Protein AF-A0A4U9H9I1-F1 (afdb_monomer_lite)

Radius of gyration: 16.95 Å; chains: 1; bounding box: 37×38×47 Å

pLDDT: mean 81.0, std 16.52, range [35.12, 97.56]

Secondary structure (DSSP, 8-state):
-HHHHHHHHHHHHH---EEEEEES-HHHHHHHHHHHH-TTSTT-SS-SS-EETTEEPEEEE-SS--SSPPTTEEEEEEEEHHHHHHHHHS--TT---HHHHHHS-EEEEEESGGGT------SS--TTSHHHHHHHHHHHHHHHHHT-TT-EEEEE-S---TTSTTS-----

InterPro domains:
  IPR006935 Helicase/UvrB, N-terminal [PF04851] (1-160)

Structure (mmCIF, N/CA/C/O backbone):
data_AF-A0A4U9H9I1-F1
#
_entry.id   AF-A0A4U9H9I1-F1
#
loop_
_atom_site.group_PDB
_atom_site.id
_atom_site.type_symbol
_atom_site.label_atom_id
_atom_site.label_alt_id
_atom_site.label_comp_id
_atom_site.label_asym_id
_atom_site.label_entity_id
_atom_site.label_seq_id
_atom_site.pdbx_PDB_ins_code
_atom_site.Cartn_x
_atom_site.Cartn_y
_atom_site.Cartn_z
_atom_site.occupancy
_atom_site.B_iso_or_equiv
_atom_site.auth_seq_id
_atom_site.auth_comp_id
_atom_site.auth_asym_id
_atom_site.auth_atom_id
_atom_site.pdbx_PDB_model_num
ATOM 1 N N . MET A 1 1 ? -14.120 9.232 -0.933 1.00 65.19 1 MET A N 1
ATOM 2 C CA . MET A 1 1 ? -12.899 8.965 -1.728 1.00 65.19 1 MET A CA 1
ATOM 3 C C . MET A 1 1 ? -12.757 7.464 -1.892 1.00 65.19 1 MET A C 1
ATOM 5 O O . MET A 1 1 ? -12.971 6.768 -0.910 1.00 65.19 1 MET A O 1
ATOM 9 N N . VAL A 1 2 ? -12.458 6.967 -3.096 1.00 84.94 2 VAL A N 1
ATOM 10 C CA . VAL A 1 2 ? -12.497 5.519 -3.387 1.00 84.94 2 VAL A CA 1
ATOM 11 C C . VAL A 1 2 ? -11.357 4.777 -2.682 1.00 84.94 2 VAL A C 1
ATOM 13 O O . VAL A 1 2 ? -11.627 3.874 -1.910 1.00 84.94 2 VAL A O 1
ATOM 16 N N . MET A 1 3 ? -10.109 5.232 -2.829 1.00 89.62 3 MET A N 1
ATOM 17 C CA . MET A 1 3 ? -8.919 4.581 -2.255 1.00 89.62 3 MET A CA 1
ATOM 18 C C . MET A 1 3 ? -8.971 4.392 -0.733 1.00 89.62 3 MET A C 1
ATOM 20 O O . MET A 1 3 ? -8.774 3.283 -0.249 1.00 89.62 3 MET A O 1
ATOM 24 N N . ALA A 1 4 ? -9.277 5.452 0.023 1.00 90.75 4 ALA A N 1
ATOM 25 C CA . ALA A 1 4 ? -9.390 5.372 1.481 1.00 90.75 4 ALA A CA 1
ATOM 26 C C . ALA A 1 4 ? -10.478 4.380 1.909 1.00 90.75 4 ALA A C 1
ATOM 28 O O . ALA A 1 4 ? -10.245 3.540 2.771 1.00 90.75 4 ALA A O 1
ATOM 29 N N . GLY A 1 5 ? -11.644 4.434 1.253 1.00 92.88 5 GLY A N 1
ATOM 30 C CA . GLY A 1 5 ? -12.730 3.488 1.493 1.00 92.88 5 GLY A CA 1
ATOM 31 C C . GLY A 1 5 ? -12.320 2.049 1.184 1.00 92.88 5 GLY A C 1
ATOM 32 O O . GLY A 1 5 ? -12.609 1.159 1.974 1.00 92.88 5 GLY A O 1
ATOM 33 N N . THR A 1 6 ? -11.590 1.822 0.090 1.00 94.69 6 THR A N 1
ATOM 34 C CA . THR A 1 6 ? -11.091 0.493 -0.281 1.00 94.69 6 THR A CA 1
ATOM 35 C C . THR A 1 6 ? -10.089 -0.055 0.732 1.00 94.69 6 THR A C 1
ATOM 37 O O . THR A 1 6 ? -10.197 -1.218 1.106 1.00 94.69 6 THR A O 1
ATOM 40 N N . ILE A 1 7 ? -9.149 0.768 1.212 1.00 95.69 7 ILE A N 1
ATOM 41 C CA . ILE A 1 7 ? -8.188 0.368 2.253 1.00 95.69 7 ILE A CA 1
ATOM 42 C C . ILE A 1 7 ? -8.937 -0.061 3.521 1.00 95.69 7 ILE A C 1
ATOM 44 O O . ILE A 1 7 ? -8.696 -1.151 4.034 1.00 95.69 7 ILE A O 1
ATOM 48 N N . LEU A 1 8 ? -9.880 0.761 3.993 1.00 95.69 8 LEU A N 1
ATOM 49 C CA . LEU A 1 8 ? -10.648 0.473 5.209 1.00 95.69 8 LEU A CA 1
ATOM 50 C C . LEU A 1 8 ? -11.541 -0.761 5.051 1.00 95.69 8 LEU A C 1
ATOM 52 O O . LEU A 1 8 ? -11.632 -1.569 5.969 1.00 95.69 8 LEU A O 1
ATOM 56 N N . TYR A 1 9 ? -12.157 -0.934 3.881 1.00 96.06 9 TYR A N 1
ATOM 57 C CA . TYR A 1 9 ? -12.972 -2.102 3.559 1.00 96.06 9 TYR A CA 1
ATOM 58 C C . TYR A 1 9 ? -12.141 -3.391 3.554 1.00 96.06 9 TYR A C 1
ATOM 60 O O . TYR A 1 9 ? -12.524 -4.369 4.187 1.00 96.06 9 TYR A O 1
ATOM 68 N N . LEU A 1 10 ? -10.977 -3.394 2.896 1.00 97.31 10 LEU A N 1
ATOM 69 C CA . LEU A 1 10 ? -10.085 -4.557 2.876 1.00 97.31 10 LEU A CA 1
ATOM 70 C C . LEU A 1 10 ? -9.524 -4.882 4.260 1.00 97.31 10 LEU A C 1
ATOM 72 O O . LEU A 1 10 ? -9.415 -6.055 4.617 1.00 97.31 10 LEU A O 1
ATOM 76 N N . PHE A 1 11 ? -9.210 -3.856 5.046 1.00 97.06 11 PHE A N 1
ATOM 77 C CA . PHE A 1 11 ? -8.800 -4.027 6.432 1.00 97.06 11 PHE A CA 1
ATOM 78 C C . PHE A 1 11 ? -9.910 -4.662 7.274 1.00 97.06 11 PHE A C 1
ATOM 80 O O . PHE A 1 11 ? -9.676 -5.666 7.943 1.00 97.06 11 PHE A O 1
ATOM 87 N N . LYS A 1 12 ? -11.131 -4.125 7.206 1.00 96.00 12 LYS A N 1
ATOM 88 C CA . LYS A 1 12 ? -12.234 -4.562 8.062 1.00 96.00 12 LYS A CA 1
ATOM 89 C C . LYS A 1 12 ? -12.821 -5.914 7.660 1.00 96.00 12 LYS A C 1
ATOM 91 O O . LYS A 1 12 ? -13.013 -6.769 8.518 1.00 96.00 12 LYS A O 1
ATOM 96 N N . GLU A 1 13 ? -13.113 -6.104 6.378 1.00 96.19 13 GLU A N 1
ATOM 97 C CA . GLU A 1 13 ? -13.867 -7.268 5.898 1.00 96.19 13 GLU A CA 1
ATOM 98 C C . GLU A 1 13 ? -12.971 -8.469 5.581 1.00 96.19 13 GLU A C 1
ATOM 100 O O . GLU A 1 13 ? -13.422 -9.610 5.645 1.00 96.19 13 GLU A O 1
ATOM 105 N N . TYR A 1 14 ? -11.700 -8.226 5.248 1.00 95.50 14 TYR A N 1
ATOM 106 C CA . TYR A 1 14 ? -10.767 -9.275 4.819 1.00 95.50 14 TYR A CA 1
ATOM 107 C C . TYR A 1 14 ? -9.501 -9.357 5.680 1.00 95.50 14 TYR A C 1
ATOM 109 O O . TYR A 1 14 ? -8.674 -10.237 5.452 1.00 95.50 14 TYR A O 1
ATOM 117 N N . GLY A 1 15 ? -9.335 -8.474 6.671 1.00 95.44 15 GLY A N 1
ATOM 118 C CA . GLY A 1 15 ? -8.210 -8.519 7.606 1.00 95.44 15 GLY A CA 1
ATOM 119 C C . GLY A 1 15 ? -6.865 -8.087 7.017 1.00 95.44 15 GLY A C 1
ATOM 120 O O . GLY A 1 15 ? -5.828 -8.358 7.622 1.00 95.44 15 GLY A O 1
ATOM 121 N N . TYR A 1 16 ? -6.834 -7.427 5.853 1.00 97.00 16 TYR A N 1
ATOM 122 C CA . TYR A 1 16 ? -5.569 -6.939 5.296 1.00 97.00 16 TYR A CA 1
ATOM 123 C C . TYR A 1 16 ? -5.021 -5.784 6.128 1.00 97.00 16 TYR A C 1
ATOM 125 O O . TYR A 1 16 ? -5.649 -4.736 6.234 1.00 97.00 16 TYR A O 1
ATOM 133 N N . GLN A 1 17 ? -3.807 -5.939 6.650 1.00 97.12 17 GLN A N 1
ATOM 134 C CA . GLN A 1 17 ? -3.112 -4.875 7.381 1.00 97.12 17 GLN A CA 1
ATOM 135 C C . GLN A 1 17 ? -1.961 -4.254 6.585 1.00 97.12 17 GLN A C 1
ATOM 137 O O . GLN A 1 17 ? -1.509 -3.173 6.939 1.00 97.12 17 GLN A O 1
ATOM 142 N N . ASN A 1 18 ? -1.489 -4.901 5.516 1.00 96.75 18 ASN A N 1
ATOM 143 C CA . ASN A 1 18 ? -0.239 -4.545 4.845 1.00 96.75 18 ASN A CA 1
ATOM 144 C C . ASN A 1 18 ? -0.507 -4.058 3.423 1.00 96.75 18 ASN A C 1
ATOM 146 O O . ASN A 1 18 ? -0.885 -4.833 2.542 1.00 96.75 18 ASN A O 1
ATOM 150 N N . PHE A 1 19 ? -0.295 -2.765 3.201 1.00 96.62 19 PHE A N 1
ATOM 151 C CA . PHE A 1 19 ? -0.542 -2.122 1.920 1.00 96.62 19 PHE A CA 1
ATOM 152 C C . PHE A 1 19 ? 0.747 -1.500 1.394 1.00 96.62 19 PHE A C 1
ATOM 154 O O . PHE A 1 19 ? 1.436 -0.756 2.098 1.00 96.62 19 PHE A O 1
ATOM 161 N N . ILE A 1 20 ? 1.063 -1.785 0.135 1.00 94.50 20 ILE A N 1
ATOM 162 C CA . ILE A 1 20 ? 2.164 -1.146 -0.581 1.00 94.50 20 ILE A CA 1
ATOM 163 C C . ILE A 1 20 ? 1.554 -0.181 -1.580 1.00 94.50 20 ILE A C 1
ATOM 165 O O . ILE A 1 20 ? 0.916 -0.589 -2.546 1.00 94.50 20 ILE A O 1
ATOM 169 N N . PHE A 1 21 ? 1.771 1.103 -1.350 1.00 93.06 21 PHE A N 1
ATOM 170 C CA . PHE A 1 21 ? 1.442 2.146 -2.296 1.00 93.06 21 PHE A CA 1
ATOM 171 C C . PHE A 1 21 ? 2.618 2.376 -3.234 1.00 93.06 21 PHE A C 1
ATOM 173 O O . PHE A 1 21 ? 3.711 2.731 -2.775 1.00 93.06 21 PHE A O 1
ATOM 180 N N . PHE A 1 22 ? 2.395 2.209 -4.535 1.00 90.69 22 PHE A N 1
ATOM 181 C CA . PHE A 1 22 ? 3.431 2.428 -5.532 1.00 90.69 22 PHE A CA 1
ATOM 182 C C . PHE A 1 22 ? 3.012 3.420 -6.612 1.00 90.69 22 PHE A C 1
ATOM 184 O O . PHE A 1 22 ? 1.859 3.475 -7.037 1.00 90.69 22 PHE A O 1
ATOM 191 N N . VAL A 1 23 ? 3.982 4.230 -7.039 1.00 87.62 23 VAL A N 1
ATOM 192 C CA . VAL A 1 23 ? 3.823 5.269 -8.069 1.00 87.62 23 VAL A CA 1
ATOM 193 C C . VAL A 1 23 ? 5.084 5.366 -8.923 1.00 87.62 23 VAL A C 1
ATOM 195 O O . VAL A 1 23 ? 6.131 4.822 -8.573 1.00 87.62 23 VAL A O 1
ATOM 198 N N . HIS A 1 24 ? 5.033 6.116 -10.020 1.00 82.56 24 HIS A N 1
ATOM 199 C CA . HIS A 1 24 ? 6.189 6.243 -10.912 1.00 82.56 24 HIS A CA 1
ATOM 200 C C . HIS A 1 24 ? 7.245 7.264 -10.462 1.00 82.56 24 HIS A C 1
ATOM 202 O O . HIS A 1 24 ? 8.416 7.093 -10.792 1.00 82.56 24 HIS A O 1
ATOM 208 N N . THR A 1 25 ? 6.872 8.316 -9.722 1.00 83.31 25 THR A N 1
ATOM 209 C CA . THR A 1 25 ? 7.789 9.430 -9.403 1.00 83.31 25 THR A CA 1
ATOM 210 C C . THR A 1 25 ? 7.788 9.815 -7.924 1.00 83.31 25 THR A C 1
ATOM 212 O O . THR A 1 25 ? 6.755 9.773 -7.255 1.00 83.31 25 THR A O 1
ATOM 215 N N . ASP A 1 26 ? 8.935 10.281 -7.425 1.00 85.12 26 ASP A N 1
ATOM 216 C CA . ASP A 1 26 ? 9.086 10.735 -6.034 1.00 85.12 26 ASP A CA 1
ATOM 217 C C . ASP A 1 26 ? 8.189 11.936 -5.695 1.00 85.12 26 ASP A C 1
ATOM 219 O O . ASP A 1 26 ? 7.696 12.068 -4.574 1.00 85.12 26 ASP A O 1
ATOM 223 N N . ALA A 1 27 ? 7.917 12.803 -6.676 1.00 84.62 27 ALA A N 1
ATOM 224 C CA . ALA A 1 27 ? 7.003 13.929 -6.499 1.00 84.62 27 ALA A CA 1
ATOM 225 C C . ALA A 1 27 ? 5.579 13.456 -6.157 1.00 84.62 27 ALA A C 1
ATOM 227 O O . ALA A 1 27 ? 4.912 14.052 -5.306 1.00 84.62 27 ALA A O 1
ATOM 228 N N . ILE A 1 28 ? 5.124 12.366 -6.789 1.00 83.44 28 ILE A N 1
ATOM 229 C CA . ILE A 1 28 ? 3.834 11.753 -6.466 1.00 83.44 28 ILE A CA 1
ATOM 230 C C . ILE A 1 28 ? 3.916 11.082 -5.093 1.00 83.44 28 ILE A C 1
ATOM 232 O O . ILE A 1 28 ? 3.009 11.296 -4.297 1.00 83.44 28 ILE A O 1
ATOM 236 N N . ILE A 1 29 ? 5.014 10.389 -4.753 1.00 87.94 29 ILE A N 1
ATOM 237 C CA . ILE A 1 29 ? 5.200 9.808 -3.408 1.00 87.94 29 ILE A CA 1
ATOM 238 C C . ILE A 1 29 ? 4.995 10.851 -2.318 1.00 87.94 29 ILE A C 1
ATOM 240 O O . ILE A 1 29 ? 4.226 10.612 -1.389 1.00 87.94 29 ILE A O 1
ATOM 244 N N . GLN A 1 30 ? 5.636 12.015 -2.430 1.00 87.12 30 GLN A N 1
ATOM 245 C CA . GLN A 1 30 ? 5.535 13.040 -1.395 1.00 87.12 30 GLN A CA 1
ATOM 246 C C . GLN A 1 30 ? 4.103 13.572 -1.257 1.00 87.12 30 GLN A C 1
ATOM 248 O O . GLN A 1 30 ? 3.612 13.766 -0.144 1.00 87.12 30 GLN A O 1
ATOM 253 N N . LYS A 1 31 ? 3.405 13.762 -2.381 1.00 86.75 31 LYS A N 1
ATOM 254 C CA . LYS A 1 31 ? 2.000 14.185 -2.395 1.00 86.75 31 LYS A CA 1
ATOM 255 C C . LYS A 1 31 ? 1.077 13.116 -1.803 1.00 86.75 31 LYS A C 1
ATOM 257 O O . LYS A 1 31 ? 0.170 13.444 -1.045 1.00 86.75 31 LYS A O 1
ATOM 262 N N . THR A 1 32 ? 1.295 11.849 -2.135 1.00 85.88 32 THR A N 1
ATOM 263 C CA . THR A 1 32 ? 0.509 10.738 -1.598 1.00 85.88 32 THR A CA 1
ATOM 264 C C . THR A 1 32 ? 0.762 10.573 -0.105 1.00 85.88 32 THR A C 1
ATOM 266 O O . THR A 1 32 ? -0.192 10.422 0.652 1.00 85.88 32 THR A O 1
ATOM 269 N N . ARG A 1 33 ? 2.019 10.684 0.341 1.00 89.31 33 ARG A N 1
ATOM 270 C CA . ARG A 1 33 ? 2.387 10.676 1.761 1.00 89.31 33 ARG A CA 1
ATOM 271 C C . ARG A 1 33 ? 1.617 11.751 2.521 1.00 89.31 33 ARG A C 1
ATOM 273 O O . ARG A 1 33 ? 1.004 11.452 3.538 1.00 89.31 33 ARG A O 1
ATOM 280 N N . GLU A 1 34 ? 1.583 12.967 1.984 1.00 90.50 34 GLU A N 1
ATOM 281 C CA . GLU A 1 34 ? 0.824 14.076 2.561 1.00 90.50 34 GLU A CA 1
ATOM 282 C C . GLU A 1 34 ? -0.678 13.763 2.672 1.00 90.50 34 GLU A C 1
ATOM 284 O O . GLU A 1 34 ? -1.293 14.008 3.706 1.00 90.50 34 GLU A O 1
ATOM 289 N N . ASN A 1 35 ? -1.277 13.168 1.640 1.00 89.81 35 ASN A N 1
ATOM 290 C CA . ASN A 1 35 ? -2.700 12.827 1.655 1.00 89.81 35 ASN A CA 1
ATOM 291 C C . ASN A 1 35 ? -3.021 11.640 2.584 1.00 89.81 35 ASN A C 1
ATOM 293 O O . ASN A 1 35 ? -4.067 11.628 3.222 1.00 89.81 35 ASN A O 1
ATOM 297 N N . LEU A 1 36 ? -2.160 10.623 2.665 1.00 88.62 36 LEU A N 1
ATOM 298 C CA . LEU A 1 36 ? -2.430 9.396 3.428 1.00 88.62 36 LEU A CA 1
ATOM 299 C C . LEU A 1 36 ? -2.037 9.490 4.902 1.00 88.62 36 LEU A C 1
ATOM 301 O O . LEU A 1 36 ? -2.601 8.766 5.720 1.00 88.62 36 LEU A O 1
ATOM 305 N N . LEU A 1 37 ? -1.056 10.329 5.243 1.00 90.94 37 LEU A N 1
ATOM 306 C CA . LEU A 1 37 ? -0.376 10.270 6.540 1.00 90.94 37 LEU A CA 1
ATOM 307 C C . LEU A 1 37 ? -0.337 11.600 7.296 1.00 90.94 37 LEU A C 1
ATOM 309 O O . LEU A 1 37 ? 0.107 11.593 8.440 1.00 90.94 37 LEU A O 1
ATOM 313 N N . ASN A 1 38 ? -0.782 12.721 6.714 1.00 91.06 38 ASN A N 1
ATOM 314 C CA . ASN A 1 38 ? -0.826 14.005 7.418 1.00 91.06 38 ASN A CA 1
ATOM 315 C C . ASN A 1 38 ? -2.269 14.427 7.770 1.00 91.06 38 ASN A C 1
ATOM 317 O O . ASN A 1 38 ? -2.928 15.046 6.934 1.00 91.06 38 ASN A O 1
ATOM 321 N N . PRO A 1 39 ? -2.742 14.211 9.018 1.00 88.94 39 PRO A N 1
ATOM 322 C CA . PRO A 1 39 ? -4.071 14.640 9.471 1.00 88.94 39 PRO A CA 1
ATOM 323 C C . PRO A 1 39 ? -4.319 16.155 9.444 1.00 88.94 39 PRO A C 1
ATOM 325 O O . PRO A 1 39 ? -5.457 16.594 9.610 1.00 88.94 39 PRO A O 1
ATOM 328 N N . GLN A 1 40 ? -3.261 16.960 9.289 1.00 89.62 40 GLN A N 1
ATOM 329 C CA . GLN A 1 40 ? -3.347 18.418 9.162 1.00 89.62 40 GLN A CA 1
ATOM 330 C C . GLN A 1 40 ? -3.496 18.873 7.705 1.00 89.62 40 GLN A C 1
ATOM 332 O O . GLN A 1 40 ? -3.789 20.040 7.448 1.00 89.62 40 GLN A O 1
ATOM 337 N N . SER A 1 41 ? -3.290 17.974 6.741 1.00 89.25 41 SER A N 1
ATOM 338 C CA . SER A 1 41 ? -3.476 18.291 5.332 1.00 89.25 41 SER A CA 1
ATOM 339 C C . SER A 1 41 ? -4.966 18.476 5.029 1.00 89.25 41 SER A C 1
ATOM 341 O O . SER A 1 41 ? -5.775 17.614 5.376 1.00 89.25 41 SER A O 1
ATOM 343 N N . PRO A 1 42 ? -5.364 19.521 4.281 1.00 86.25 42 PRO A N 1
ATOM 344 C CA . PRO A 1 42 ? -6.742 19.652 3.800 1.00 86.25 42 PRO A CA 1
ATOM 345 C C . PRO A 1 42 ? -7.124 18.552 2.796 1.00 86.25 42 PRO A C 1
ATOM 347 O O . PRO A 1 42 ? -8.286 18.438 2.415 1.00 86.25 42 PRO A O 1
ATOM 350 N N . LYS A 1 43 ? -6.143 17.769 2.329 1.00 87.56 43 LYS A N 1
ATOM 351 C CA . LYS A 1 43 ? -6.316 16.627 1.428 1.00 87.56 43 LYS A CA 1
ATOM 352 C C . LYS A 1 43 ? -6.128 15.290 2.145 1.00 87.56 43 LYS A C 1
ATOM 354 O O . LYS A 1 43 ? -5.938 14.282 1.469 1.00 87.56 43 LYS A O 1
ATOM 359 N N . TYR A 1 44 ? -6.135 15.283 3.480 1.00 90.12 44 TYR A N 1
ATOM 360 C CA . TYR A 1 44 ? -6.035 14.048 4.242 1.00 90.12 44 TYR A CA 1
ATOM 361 C C . TYR A 1 44 ? -7.178 13.095 3.874 1.00 90.12 44 TYR A C 1
ATOM 363 O O . TYR A 1 44 ? -8.336 13.504 3.780 1.00 90.12 44 TYR A O 1
ATOM 371 N N . LEU A 1 45 ? -6.836 11.836 3.604 1.00 87.50 45 LEU A N 1
ATOM 372 C CA . LEU A 1 45 ? -7.765 10.858 3.042 1.00 87.50 45 LEU A CA 1
ATOM 373 C C . LEU A 1 45 ? -8.708 10.243 4.081 1.00 87.50 45 LEU A C 1
ATOM 375 O O . LEU A 1 45 ? -9.775 9.749 3.710 1.00 87.50 45 LEU A O 1
ATOM 379 N N . PHE A 1 46 ? -8.306 10.242 5.351 1.00 89.31 46 PHE A N 1
ATOM 380 C CA . PHE A 1 46 ? -9.035 9.615 6.451 1.00 89.31 46 PHE A CA 1
ATOM 381 C C . PHE A 1 46 ? -9.680 10.672 7.359 1.00 89.31 46 PHE A C 1
ATOM 383 O O . PHE A 1 46 ? -9.387 11.864 7.258 1.00 89.31 46 PHE A O 1
ATOM 390 N N . SER A 1 47 ? -10.575 10.258 8.257 1.00 83.06 47 SER A N 1
ATOM 391 C CA . SER A 1 47 ? -11.031 11.131 9.345 1.00 83.06 47 SER A CA 1
ATOM 392 C C . SER A 1 47 ? -9.912 11.327 10.377 1.00 83.06 47 SER A C 1
ATOM 394 O O . SER A 1 47 ? -9.064 10.455 10.553 1.00 83.06 47 SER A O 1
ATOM 396 N N . GLN A 1 48 ? -9.896 12.472 11.073 1.00 77.25 48 GLN A N 1
ATOM 397 C CA . GLN A 1 48 ? -8.915 12.737 12.142 1.00 77.25 48 GLN A CA 1
ATOM 398 C C . GLN A 1 48 ? -9.040 11.745 13.308 1.00 77.25 48 GLN A C 1
ATOM 400 O O . GLN A 1 48 ? -8.036 11.329 13.882 1.00 77.25 48 GLN A O 1
ATOM 405 N N . GLU A 1 49 ? -10.268 11.340 13.621 1.00 83.69 49 GLU A N 1
ATOM 406 C CA . GLU A 1 49 ? -10.583 10.247 14.537 1.00 83.69 49 GLU A CA 1
ATOM 407 C C . GLU A 1 49 ? -11.093 9.082 13.686 1.00 83.69 49 GLU A C 1
ATOM 409 O O . GLU A 1 49 ? -12.270 9.007 13.332 1.00 83.69 49 GLU A O 1
ATOM 414 N N . LEU A 1 50 ? -10.165 8.246 13.214 1.00 90.38 50 LEU A N 1
ATOM 415 C CA . LEU A 1 50 ? -10.491 7.081 12.401 1.00 90.38 50 LEU A CA 1
ATOM 416 C C . LEU A 1 50 ? -10.942 5.935 13.305 1.00 90.38 50 LEU A C 1
ATOM 418 O O . LEU A 1 50 ? -10.160 5.416 14.101 1.00 90.38 50 LEU A O 1
ATOM 422 N N . GLU A 1 51 ? -12.201 5.546 13.157 1.00 93.00 51 GLU A N 1
ATOM 423 C CA . GLU A 1 51 ? -12.849 4.525 13.971 1.00 93.00 51 GLU A CA 1
ATOM 424 C C . GLU A 1 51 ? -13.690 3.607 13.082 1.00 93.00 51 GLU A C 1
ATOM 426 O O . GLU A 1 51 ? -14.340 4.068 12.139 1.00 93.00 51 GLU A O 1
ATOM 431 N N . ILE A 1 52 ? -13.670 2.307 13.373 1.00 91.69 52 ILE A N 1
ATOM 432 C CA . ILE A 1 52 ? -14.541 1.314 12.743 1.00 91.69 52 ILE A CA 1
ATOM 433 C C . ILE A 1 52 ? -15.173 0.483 13.861 1.00 91.69 52 ILE A C 1
ATOM 435 O O . ILE A 1 52 ? -14.465 -0.169 14.619 1.00 91.69 52 ILE A O 1
ATOM 439 N N . ASP A 1 53 ? -16.505 0.492 13.952 1.00 91.12 53 ASP A N 1
ATOM 440 C CA . ASP A 1 53 ? -17.288 -0.235 14.965 1.00 91.12 53 ASP A CA 1
ATOM 441 C C . ASP A 1 53 ? -16.877 0.026 16.430 1.00 91.12 53 ASP A C 1
ATOM 443 O O . ASP A 1 53 ? -16.837 -0.904 17.234 1.00 91.12 53 ASP A O 1
ATOM 447 N N . GLY A 1 54 ? -16.564 1.268 16.811 1.00 91.31 54 GLY A N 1
ATOM 448 C CA . GLY A 1 54 ? -16.114 1.572 18.179 1.00 91.31 54 GLY A CA 1
ATOM 449 C C . GLY A 1 54 ? -14.601 1.471 18.379 1.00 91.31 54 GLY A C 1
ATOM 450 O O . GLY A 1 54 ? -14.084 1.931 19.396 1.00 91.31 54 GLY A O 1
ATOM 451 N N . GLU A 1 55 ? -13.878 0.875 17.427 1.00 93.06 55 GLU A N 1
ATOM 452 C CA . GLU A 1 55 ? -12.448 0.604 17.544 1.00 93.06 55 GLU A CA 1
ATOM 453 C C . GLU A 1 55 ? -11.622 1.642 16.788 1.00 93.06 55 GLU A C 1
ATOM 455 O O . GLU A 1 55 ? -11.790 1.856 15.582 1.00 93.06 55 GLU A O 1
ATOM 460 N N . LYS A 1 56 ? -10.681 2.272 17.496 1.00 94.69 56 LYS A N 1
ATOM 461 C CA . LYS A 1 56 ? -9.762 3.245 16.905 1.00 94.69 56 LYS A CA 1
ATOM 462 C C . LYS A 1 56 ? -8.775 2.546 15.976 1.00 94.69 56 LYS A C 1
ATOM 464 O O . LYS A 1 56 ? -8.070 1.634 16.403 1.00 94.69 56 LYS A O 1
ATOM 469 N N . ILE A 1 57 ? -8.671 3.038 14.745 1.00 95.94 57 ILE A N 1
ATOM 470 C CA . ILE A 1 57 ? -7.756 2.513 13.732 1.00 95.94 57 ILE A CA 1
ATOM 471 C C . ILE A 1 57 ? -6.527 3.412 13.606 1.00 95.94 57 ILE A C 1
ATOM 473 O O . ILE A 1 57 ? -6.631 4.637 13.503 1.00 95.94 57 ILE A O 1
ATOM 477 N N . THR A 1 58 ? -5.350 2.795 13.575 1.00 95.38 58 THR A N 1
ATOM 478 C CA . THR A 1 58 ? -4.066 3.471 13.377 1.00 95.38 58 THR A CA 1
ATOM 479 C C . THR A 1 58 ? -3.592 3.288 11.940 1.00 95.38 58 THR A C 1
ATOM 481 O O . THR A 1 58 ? -3.553 2.171 11.436 1.00 95.38 58 THR A O 1
ATOM 484 N N . ILE A 1 59 ? -3.179 4.375 11.286 1.00 94.88 59 ILE A N 1
ATOM 485 C CA . ILE A 1 59 ? -2.472 4.323 10.000 1.00 94.88 59 ILE A CA 1
ATOM 486 C C . ILE A 1 59 ? -0.984 4.578 10.262 1.00 94.88 59 ILE A C 1
ATOM 488 O O . ILE A 1 59 ? -0.620 5.647 10.752 1.00 94.88 59 ILE A O 1
ATOM 492 N N . ALA A 1 60 ? -0.121 3.618 9.932 1.00 95.25 60 ALA A N 1
ATOM 493 C CA . ALA A 1 60 ? 1.316 3.682 10.192 1.00 95.25 60 ALA A CA 1
ATOM 494 C C . ALA A 1 60 ? 2.132 3.570 8.898 1.00 95.25 60 ALA A C 1
ATOM 496 O O . ALA A 1 60 ? 1.935 2.657 8.102 1.00 95.25 60 ALA A O 1
ATOM 497 N N . SER A 1 61 ? 3.088 4.480 8.693 1.00 94.94 61 SER A N 1
ATOM 498 C CA . SER A 1 61 ? 4.057 4.368 7.595 1.00 94.94 61 SER A CA 1
ATOM 499 C C . SER A 1 61 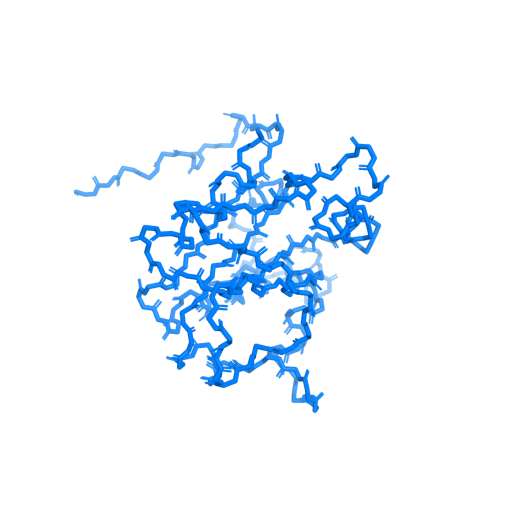? 5.209 3.455 7.999 1.00 94.94 61 SER A C 1
ATOM 501 O O . SER A 1 61 ? 5.785 3.653 9.068 1.00 94.94 61 SER A O 1
ATOM 503 N N . VAL A 1 62 ? 5.581 2.509 7.135 1.00 93.69 62 VAL A N 1
ATOM 504 C CA . VAL A 1 62 ? 6.689 1.574 7.382 1.00 93.69 62 VAL A CA 1
ATOM 505 C C . VAL A 1 62 ? 7.565 1.391 6.144 1.00 93.69 62 VAL A C 1
ATOM 507 O O . VAL A 1 62 ? 7.088 1.511 5.018 1.00 93.69 62 VAL A O 1
ATOM 510 N N . GLU A 1 63 ? 8.843 1.065 6.347 1.00 89.56 63 GLU A N 1
ATOM 511 C CA . GLU A 1 63 ? 9.726 0.605 5.261 1.00 89.56 63 GLU A CA 1
ATOM 512 C C . GLU A 1 63 ? 9.659 -0.921 5.076 1.00 89.56 63 GLU A C 1
ATOM 514 O O . GLU A 1 63 ? 9.753 -1.402 3.943 1.00 89.56 63 GLU A O 1
ATOM 519 N N . THR A 1 64 ? 9.407 -1.657 6.164 1.00 88.81 64 THR A N 1
ATOM 520 C CA . THR A 1 64 ? 9.214 -3.115 6.201 1.00 88.81 64 THR A CA 1
ATOM 521 C C . THR A 1 64 ? 8.009 -3.439 7.076 1.00 88.81 64 THR A C 1
ATOM 523 O O . THR A 1 64 ? 7.797 -2.791 8.103 1.00 88.81 64 THR A O 1
ATOM 526 N N . PHE A 1 65 ? 7.213 -4.431 6.680 1.00 92.38 65 PHE A N 1
ATOM 527 C CA . PHE A 1 65 ? 6.066 -4.862 7.475 1.00 92.38 65 PHE A CA 1
ATOM 528 C C . PHE A 1 65 ? 6.517 -5.597 8.743 1.00 92.38 65 PHE A C 1
ATOM 530 O O . PHE A 1 65 ? 7.482 -6.364 8.695 1.00 92.38 65 PHE A O 1
ATOM 537 N N . PRO A 1 66 ? 5.849 -5.376 9.885 1.00 91.06 66 PRO A N 1
ATOM 538 C CA . PRO A 1 66 ? 6.194 -6.076 11.111 1.00 91.06 66 PRO A CA 1
ATOM 539 C C . PRO A 1 66 ? 5.809 -7.554 11.012 1.00 91.06 66 PRO A C 1
ATOM 541 O O . PRO A 1 66 ? 4.731 -7.895 10.531 1.00 91.06 66 PRO A O 1
ATOM 544 N N . SER A 1 67 ? 6.655 -8.437 11.543 1.00 86.12 67 SER A N 1
ATOM 545 C CA . SER A 1 67 ? 6.347 -9.873 11.620 1.00 86.12 67 SER A CA 1
ATOM 546 C C . SER A 1 67 ? 5.164 -10.175 12.546 1.00 86.12 67 SER A C 1
ATOM 548 O O . SER A 1 67 ? 4.488 -11.184 12.376 1.00 86.12 67 SER A O 1
ATOM 550 N N . VAL A 1 68 ? 4.919 -9.306 13.531 1.00 90.25 68 VAL A N 1
ATOM 551 C CA . VAL A 1 68 ? 3.759 -9.365 14.425 1.00 90.25 68 VAL A CA 1
ATOM 552 C C . VAL A 1 68 ? 3.026 -8.027 14.319 1.00 90.25 68 VAL A C 1
ATOM 554 O O . VAL A 1 68 ? 3.518 -7.036 14.863 1.00 90.25 68 VAL A O 1
ATOM 557 N N . PRO A 1 69 ? 1.900 -7.961 13.589 1.00 92.25 69 PRO A N 1
ATOM 558 C CA . PRO A 1 69 ? 1.156 -6.722 13.429 1.00 92.25 69 PRO A CA 1
ATOM 559 C C . PRO A 1 69 ? 0.434 -6.341 14.723 1.00 92.25 69 PRO A C 1
ATOM 561 O O . PRO A 1 69 ? -0.064 -7.191 15.463 1.00 92.25 69 PRO A O 1
ATOM 564 N N . GLU A 1 70 ? 0.354 -5.041 14.986 1.00 95.62 70 GLU A N 1
ATOM 565 C CA . GLU A 1 70 ? -0.472 -4.505 16.062 1.00 95.62 70 GLU A CA 1
ATOM 566 C C . GLU A 1 70 ? -1.960 -4.618 15.702 1.00 95.62 70 GLU A C 1
ATOM 568 O O . GLU A 1 70 ? -2.359 -4.490 14.537 1.00 95.62 70 GLU A O 1
ATOM 573 N N . CYS A 1 71 ? -2.798 -4.838 16.716 1.00 93.94 71 CYS A N 1
ATOM 574 C CA . CYS A 1 71 ? -4.246 -4.808 16.547 1.00 93.94 71 CYS A CA 1
ATOM 575 C C . CYS A 1 71 ? -4.697 -3.426 16.061 1.00 93.94 71 CYS A C 1
ATOM 577 O O . CYS A 1 71 ? -4.178 -2.407 16.508 1.00 93.94 71 CYS A O 1
ATOM 579 N N . ASN A 1 72 ? -5.711 -3.398 15.195 1.00 95.62 72 ASN A N 1
ATOM 580 C CA . ASN A 1 72 ? -6.311 -2.164 14.685 1.00 95.62 72 ASN A CA 1
ATOM 581 C C . ASN A 1 72 ? -5.334 -1.231 13.942 1.00 95.62 72 ASN A C 1
ATOM 583 O O . ASN A 1 72 ? -5.569 -0.025 13.864 1.00 95.62 72 ASN A O 1
ATOM 587 N N . THR A 1 73 ? -4.264 -1.778 13.357 1.00 97.19 73 THR A N 1
ATOM 588 C CA . THR A 1 73 ? -3.257 -0.997 12.626 1.00 97.19 73 THR A CA 1
ATOM 589 C C . THR A 1 73 ? -3.205 -1.375 11.147 1.00 97.19 73 THR A C 1
ATOM 591 O O . THR A 1 73 ? -3.152 -2.549 10.785 1.00 97.19 73 THR A O 1
ATOM 594 N N . ILE A 1 74 ? -3.200 -0.354 10.293 1.00 97.56 74 ILE A N 1
ATOM 595 C CA . ILE A 1 74 ? -2.982 -0.431 8.850 1.00 97.56 74 ILE A CA 1
ATOM 596 C C . ILE A 1 74 ? -1.580 0.101 8.561 1.00 97.56 74 ILE A C 1
ATOM 598 O O . ILE A 1 74 ? -1.271 1.263 8.834 1.00 97.56 74 ILE A O 1
ATOM 602 N N . TYR A 1 75 ? -0.739 -0.741 7.975 1.00 97.38 75 TYR A N 1
ATOM 603 C CA . TYR A 1 75 ? 0.623 -0.421 7.580 1.00 97.38 75 TYR A CA 1
ATOM 604 C C . TYR A 1 75 ? 0.683 -0.021 6.109 1.00 97.38 75 TYR A C 1
ATOM 606 O O . TYR A 1 75 ? 0.243 -0.758 5.226 1.00 97.38 75 TYR A O 1
ATOM 614 N N . LEU A 1 76 ? 1.271 1.145 5.850 1.00 96.06 76 LEU A N 1
ATOM 615 C CA . LEU A 1 76 ? 1.473 1.706 4.523 1.00 96.06 76 LEU A CA 1
ATOM 616 C C . LEU A 1 76 ? 2.973 1.804 4.221 1.00 96.06 76 LEU A C 1
ATOM 618 O O . LEU A 1 76 ? 3.685 2.620 4.816 1.00 96.06 76 LEU A O 1
ATOM 622 N N . LYS A 1 77 ? 3.447 1.027 3.247 1.00 94.44 77 LYS A N 1
ATOM 623 C CA . LYS A 1 77 ? 4.747 1.258 2.602 1.00 94.44 77 LYS A CA 1
ATOM 624 C C . LYS A 1 77 ? 4.524 2.101 1.356 1.00 94.44 77 LYS A C 1
ATOM 626 O O . LYS A 1 77 ? 3.725 1.727 0.507 1.00 94.44 77 LYS A O 1
ATOM 631 N N . LEU A 1 78 ? 5.221 3.228 1.233 1.00 93.38 78 LEU A N 1
ATOM 632 C CA . LEU A 1 78 ? 5.167 4.080 0.045 1.00 93.38 78 LEU A CA 1
ATOM 633 C C . LEU A 1 78 ? 6.495 3.957 -0.698 1.00 93.38 78 LEU A C 1
ATOM 635 O O . LEU A 1 78 ? 7.546 4.227 -0.120 1.00 93.38 78 LEU A O 1
ATOM 639 N N . SER A 1 79 ? 6.466 3.558 -1.967 1.00 91.75 79 SER A N 1
ATOM 640 C CA . SER A 1 79 ? 7.684 3.407 -2.766 1.00 91.75 79 SER A CA 1
ATOM 641 C C . SER A 1 79 ? 7.444 3.746 -4.227 1.00 91.75 79 SER A C 1
ATOM 643 O O . SER A 1 79 ? 6.339 3.584 -4.736 1.00 91.75 79 SER A O 1
ATOM 645 N N . THR A 1 80 ? 8.471 4.203 -4.936 1.00 90.44 80 THR A N 1
ATOM 646 C CA . THR A 1 80 ? 8.367 4.234 -6.395 1.00 90.44 80 THR A CA 1
ATOM 647 C C . THR A 1 80 ? 8.457 2.816 -6.945 1.00 90.44 80 THR A C 1
ATOM 649 O O . THR A 1 80 ? 9.085 1.940 -6.344 1.00 90.44 80 THR A O 1
ATOM 652 N N . ILE A 1 81 ? 7.858 2.584 -8.109 1.00 86.56 81 ILE A N 1
ATOM 653 C CA . ILE A 1 81 ? 7.904 1.280 -8.772 1.00 86.56 81 ILE A CA 1
ATOM 654 C C . ILE A 1 81 ? 9.349 0.832 -9.059 1.00 86.56 81 ILE A C 1
ATOM 656 O O . ILE A 1 81 ? 9.699 -0.323 -8.834 1.00 86.56 81 ILE A O 1
ATOM 660 N N . HIS A 1 82 ? 10.220 1.774 -9.434 1.00 85.62 82 HIS A N 1
ATOM 661 C CA . HIS A 1 82 ? 11.647 1.536 -9.658 1.00 85.62 82 HIS A CA 1
ATOM 662 C C . HIS A 1 82 ? 12.385 1.184 -8.362 1.00 85.62 82 HIS A C 1
ATOM 664 O O . HIS A 1 82 ? 13.107 0.194 -8.318 1.00 85.62 82 HIS A O 1
ATOM 670 N N . LYS A 1 83 ? 12.157 1.936 -7.273 1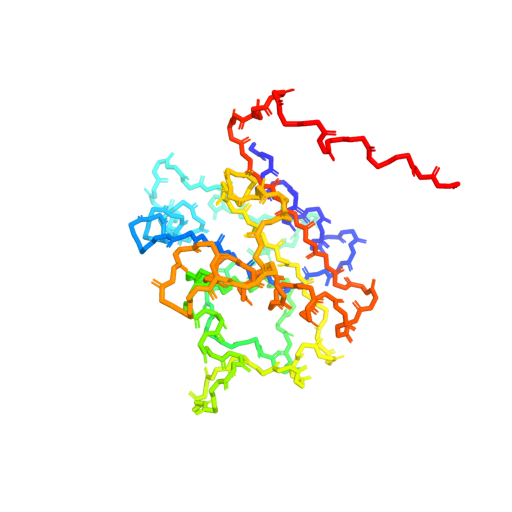.00 88.94 83 LYS A N 1
ATOM 671 C CA . LYS A 1 83 ? 12.767 1.633 -5.969 1.00 88.94 83 LYS A CA 1
ATOM 672 C C . LYS A 1 83 ? 12.320 0.261 -5.461 1.00 88.94 83 LYS A C 1
ATOM 674 O O . LYS A 1 83 ? 13.140 -0.495 -4.955 1.00 88.94 83 LYS A O 1
ATOM 679 N N . MET A 1 84 ? 11.039 -0.072 -5.618 1.00 89.12 84 MET A N 1
ATOM 680 C CA . MET A 1 84 ? 10.507 -1.382 -5.246 1.00 89.12 84 MET A CA 1
ATOM 681 C C . MET A 1 84 ? 11.114 -2.511 -6.091 1.00 89.12 84 MET A C 1
ATOM 683 O O . MET A 1 84 ? 11.488 -3.546 -5.544 1.00 89.12 84 MET A O 1
ATOM 687 N N . HIS A 1 85 ? 11.258 -2.303 -7.404 1.00 88.00 85 HIS A N 1
ATOM 688 C CA . HIS A 1 85 ? 11.960 -3.233 -8.286 1.00 88.00 85 HIS A CA 1
ATOM 689 C C . HIS A 1 85 ? 13.403 -3.469 -7.823 1.00 88.00 85 HIS A C 1
ATOM 691 O O . HIS A 1 85 ? 13.815 -4.618 -7.656 1.00 88.00 85 HIS A O 1
ATOM 697 N N . ASP A 1 86 ? 14.148 -2.400 -7.553 1.00 87.31 86 ASP A N 1
ATOM 698 C CA . ASP A 1 86 ? 15.533 -2.493 -7.097 1.00 87.31 86 ASP A CA 1
ATOM 699 C C . ASP A 1 86 ? 15.654 -3.213 -5.748 1.00 87.31 86 ASP A C 1
ATOM 701 O O . ASP A 1 86 ? 16.550 -4.039 -5.581 1.00 87.31 86 ASP A O 1
ATOM 705 N N . GLU A 1 87 ? 14.760 -2.918 -4.796 1.00 87.38 87 GLU A N 1
ATOM 706 C CA . GLU A 1 87 ? 14.706 -3.551 -3.468 1.00 87.38 87 GLU A CA 1
ATOM 707 C C . GLU A 1 87 ? 14.451 -5.059 -3.548 1.00 87.38 87 GLU A C 1
ATOM 709 O O . GLU A 1 87 ? 15.083 -5.826 -2.829 1.00 87.38 87 GLU A O 1
ATOM 714 N N . LEU A 1 88 ? 13.562 -5.500 -4.439 1.00 86.38 88 LEU A N 1
ATOM 715 C CA . LEU A 1 88 ? 13.218 -6.917 -4.574 1.00 86.38 88 LEU A CA 1
ATOM 716 C C . LEU A 1 88 ? 14.259 -7.722 -5.360 1.00 86.38 88 LEU A C 1
ATOM 718 O O . LEU A 1 88 ? 14.343 -8.939 -5.204 1.00 86.38 88 LEU A O 1
ATOM 722 N N . ASN A 1 89 ? 15.042 -7.067 -6.221 1.00 83.06 89 ASN A N 1
ATOM 723 C CA . ASN A 1 89 ? 16.044 -7.730 -7.061 1.00 83.06 89 ASN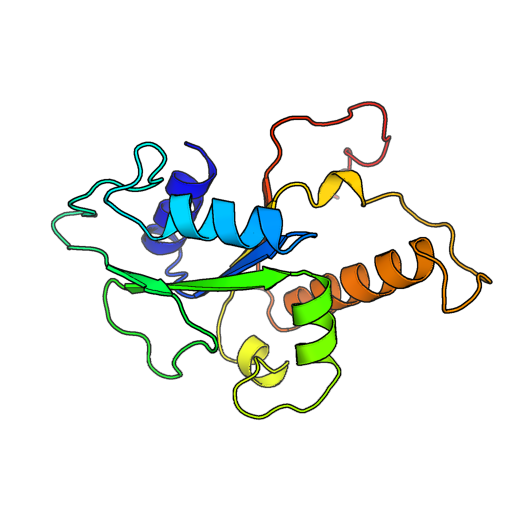 A CA 1
ATOM 724 C C . ASN A 1 89 ? 17.481 -7.566 -6.544 1.00 83.06 89 ASN A C 1
ATOM 726 O O . ASN A 1 89 ? 18.388 -8.233 -7.043 1.00 83.06 89 ASN A O 1
ATOM 730 N N . SER A 1 90 ? 17.698 -6.714 -5.541 1.00 78.69 90 SER A N 1
ATOM 731 C CA . SER A 1 90 ? 18.998 -6.500 -4.904 1.00 78.69 90 SER A CA 1
ATOM 732 C C . SER A 1 90 ? 18.884 -6.700 -3.400 1.00 78.69 90 SER A C 1
ATOM 734 O O . SER A 1 90 ? 18.072 -6.054 -2.751 1.00 78.69 90 SER A O 1
ATOM 736 N N . TYR A 1 91 ? 19.747 -7.531 -2.817 1.00 64.31 91 TYR A N 1
ATOM 737 C CA . TYR A 1 91 ? 19.780 -7.699 -1.365 1.00 64.31 91 TYR A CA 1
ATOM 738 C C . TYR A 1 91 ? 20.174 -6.380 -0.676 1.00 64.31 91 TYR A C 1
ATOM 740 O O . TYR A 1 91 ? 21.282 -5.876 -0.885 1.00 64.31 91 TYR A O 1
ATOM 748 N N . ARG A 1 92 ? 19.280 -5.823 0.148 1.00 70.38 92 ARG A N 1
ATOM 749 C CA . ARG A 1 92 ? 19.544 -4.683 1.037 1.00 70.38 92 ARG A CA 1
ATOM 750 C C . ARG A 1 92 ? 19.059 -5.020 2.445 1.00 70.38 92 ARG A C 1
ATOM 752 O O . ARG A 1 92 ? 18.058 -5.704 2.622 1.00 70.38 92 ARG A O 1
ATOM 759 N N . GLU A 1 93 ? 19.765 -4.534 3.461 1.00 63.03 93 GLU A N 1
ATOM 760 C CA . GLU A 1 93 ? 19.240 -4.587 4.828 1.00 63.03 93 GLU A CA 1
ATOM 761 C C . GLU A 1 93 ? 17.985 -3.703 4.932 1.00 63.03 93 GLU A C 1
ATOM 763 O O . GLU A 1 93 ? 17.960 -2.594 4.397 1.00 63.03 93 GLU A O 1
ATOM 768 N N . ASN A 1 94 ? 16.956 -4.189 5.635 1.00 67.50 94 ASN A N 1
ATOM 769 C CA . ASN A 1 94 ? 15.669 -3.509 5.845 1.00 67.50 94 ASN A CA 1
ATOM 770 C C . ASN A 1 94 ? 14.851 -3.223 4.569 1.00 67.50 94 ASN A C 1
ATOM 772 O O . ASN A 1 94 ? 14.059 -2.281 4.547 1.00 67.50 94 ASN A O 1
ATOM 776 N N . SER A 1 95 ? 15.013 -4.020 3.509 1.00 80.25 95 SER A N 1
ATOM 777 C CA . SER A 1 95 ? 14.092 -4.016 2.367 1.00 80.25 95 SER A CA 1
ATOM 778 C C . SER A 1 95 ? 13.095 -5.165 2.457 1.00 80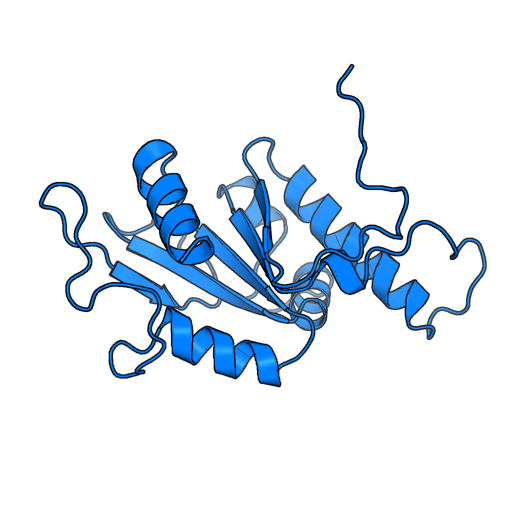.25 95 SER A C 1
ATOM 780 O O . SER A 1 95 ? 13.360 -6.186 3.086 1.00 80.25 95 SER A O 1
ATOM 782 N N . ILE A 1 96 ? 11.949 -4.998 1.800 1.00 81.25 96 ILE A N 1
ATOM 783 C CA . ILE A 1 96 ? 10.998 -6.091 1.615 1.00 81.25 96 ILE A CA 1
ATOM 784 C C . ILE A 1 96 ? 11.612 -7.153 0.698 1.00 81.25 96 ILE A C 1
ATOM 786 O O . ILE A 1 96 ? 12.226 -6.822 -0.317 1.00 81.25 96 ILE A O 1
ATOM 790 N N . THR A 1 97 ? 11.450 -8.420 1.056 1.00 85.81 97 THR A N 1
ATOM 791 C CA . THR A 1 97 ? 11.933 -9.565 0.277 1.00 85.81 97 THR A CA 1
ATOM 792 C C . THR A 1 97 ? 10.770 -10.389 -0.266 1.00 85.81 97 THR A C 1
ATOM 794 O O . THR A 1 97 ? 9.641 -10.293 0.217 1.00 85.81 97 THR A O 1
ATOM 797 N N . TYR A 1 98 ? 11.024 -11.235 -1.269 1.00 85.31 98 TYR A N 1
ATOM 798 C CA . TYR A 1 98 ? 10.001 -12.171 -1.747 1.00 85.31 98 TYR A CA 1
ATOM 799 C C . TYR A 1 98 ? 9.588 -13.182 -0.669 1.00 85.31 98 TYR A C 1
ATOM 801 O O . TYR A 1 98 ? 8.452 -13.644 -0.682 1.00 85.31 98 TYR A O 1
ATOM 809 N N . GLU A 1 99 ? 10.470 -13.505 0.275 1.00 84.19 99 GLU A N 1
ATOM 810 C CA . GLU A 1 99 ? 10.161 -14.341 1.435 1.00 84.19 99 GLU A CA 1
ATOM 811 C C . GLU A 1 99 ? 9.139 -13.672 2.361 1.00 84.19 99 GLU A C 1
ATOM 813 O O . GLU A 1 99 ? 8.151 -14.311 2.717 1.00 84.19 99 GLU A O 1
ATOM 818 N N . ASP A 1 100 ? 9.292 -12.378 2.661 1.00 83.38 100 ASP A N 1
ATOM 819 C CA . ASP A 1 100 ? 8.304 -11.635 3.463 1.00 83.38 100 ASP A CA 1
ATOM 820 C C . ASP A 1 100 ? 6.916 -11.656 2.799 1.00 83.38 100 ASP A C 1
ATOM 822 O O . ASP A 1 100 ? 5.889 -11.824 3.459 1.00 83.38 100 ASP A O 1
ATOM 826 N N . LEU A 1 101 ? 6.891 -11.548 1.467 1.00 84.38 101 LEU A N 1
ATOM 827 C CA . LEU A 1 101 ? 5.670 -11.582 0.659 1.00 84.38 101 LEU A CA 1
ATOM 828 C C . LEU A 1 101 ? 4.988 -12.954 0.611 1.00 84.38 101 LEU A C 1
ATOM 830 O O . LEU A 1 101 ? 3.817 -13.018 0.242 1.00 84.38 101 LEU A O 1
ATOM 834 N N . LYS A 1 102 ? 5.692 -14.042 0.948 1.00 87.38 102 LYS A N 1
ATOM 835 C CA . LYS A 1 102 ? 5.106 -15.389 1.071 1.00 87.38 102 LYS A CA 1
ATOM 836 C C . LYS A 1 102 ? 4.415 -15.585 2.409 1.00 87.38 102 LYS A C 1
ATOM 838 O O . LYS A 1 102 ? 3.435 -16.321 2.473 1.00 87.38 102 LYS A O 1
ATOM 843 N N . GLU A 1 103 ? 4.891 -14.929 3.459 1.00 87.69 103 GLU A N 1
ATOM 844 C CA . GLU A 1 103 ? 4.366 -15.089 4.818 1.00 87.69 103 GLU A CA 1
ATOM 845 C C . GLU A 1 103 ? 3.205 -14.128 5.102 1.00 87.69 103 GLU A C 1
ATOM 847 O O . GLU A 1 103 ? 2.259 -14.484 5.807 1.00 87.69 103 GLU A O 1
ATOM 852 N N . ILE A 1 104 ? 3.239 -12.930 4.511 1.00 88.56 104 ILE A N 1
ATO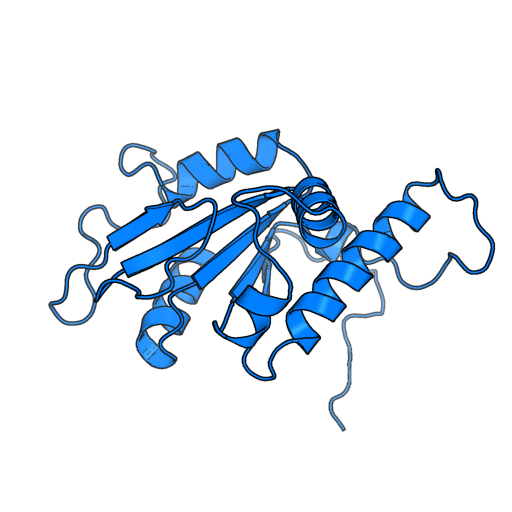M 853 C CA . ILE A 1 104 ? 2.332 -11.832 4.846 1.00 88.56 104 ILE A CA 1
ATOM 854 C C . ILE A 1 104 ? 1.422 -11.502 3.648 1.00 88.56 104 ILE A C 1
ATOM 856 O O . ILE A 1 104 ? 1.938 -11.191 2.573 1.00 88.56 104 ILE A O 1
ATOM 860 N N . PRO A 1 105 ? 0.080 -11.513 3.799 1.00 93.00 105 PRO A N 1
ATOM 861 C CA . PRO A 1 105 ? -0.819 -11.085 2.733 1.00 93.00 105 PRO A CA 1
ATOM 862 C C . PRO A 1 105 ? -0.692 -9.577 2.506 1.00 93.00 105 PRO A C 1
ATOM 864 O O . PRO A 1 105 ? -0.760 -8.786 3.456 1.00 93.00 105 PRO A O 1
ATOM 867 N N . ILE A 1 106 ? -0.537 -9.180 1.242 1.00 94.50 106 ILE A N 1
ATOM 868 C CA . ILE A 1 106 ? -0.352 -7.779 0.857 1.00 94.50 106 ILE A CA 1
ATOM 869 C C . ILE A 1 106 ? -1.378 -7.299 -0.167 1.00 94.50 106 ILE A C 1
ATOM 871 O O . ILE A 1 106 ? -1.863 -8.042 -1.024 1.00 94.50 106 ILE A O 1
ATOM 875 N N . VAL A 1 107 ? -1.646 -5.997 -0.115 1.00 96.62 107 VAL A N 1
ATOM 876 C CA . VAL A 1 107 ? -2.410 -5.281 -1.135 1.00 96.62 107 VAL A CA 1
ATOM 877 C C . VAL A 1 107 ? -1.509 -4.235 -1.781 1.00 96.62 107 VAL A C 1
ATOM 879 O O . VAL A 1 107 ? -1.032 -3.309 -1.126 1.00 96.62 107 VAL A O 1
ATOM 882 N N . LEU A 1 108 ? -1.281 -4.381 -3.080 1.00 94.38 108 LEU A N 1
ATOM 883 C CA . LEU A 1 108 ? -0.602 -3.408 -3.923 1.00 94.38 108 LEU A CA 1
ATOM 884 C C . LEU A 1 108 ? -1.621 -2.357 -4.381 1.00 94.38 108 LEU A C 1
ATOM 886 O O . LEU A 1 108 ? -2.662 -2.697 -4.942 1.00 94.38 108 LEU A O 1
ATOM 890 N N . LEU A 1 109 ? -1.321 -1.085 -4.143 1.00 92.75 109 LEU A N 1
ATOM 891 C CA . LEU A 1 109 ? -2.135 0.064 -4.530 1.00 92.75 109 LEU A CA 1
ATOM 892 C C . LEU A 1 109 ? -1.338 0.894 -5.542 1.00 92.75 109 LEU A C 1
ATOM 894 O O . LEU A 1 109 ? -0.396 1.591 -5.160 1.00 92.75 109 LEU A O 1
ATOM 898 N N . GLY A 1 110 ? -1.696 0.795 -6.821 1.00 88.69 110 GLY A N 1
ATOM 899 C CA . GLY A 1 110 ? -1.072 1.562 -7.898 1.00 88.69 110 GLY A CA 1
ATOM 900 C C . GLY A 1 110 ? -1.844 2.848 -8.175 1.00 88.69 110 GLY A C 1
ATOM 901 O O . GLY A 1 110 ? -3.056 2.800 -8.362 1.00 88.69 110 GLY A O 1
ATOM 902 N N . ASP A 1 111 ? -1.164 3.991 -8.224 1.00 79.00 111 ASP A N 1
ATOM 903 C CA . ASP A 1 111 ? -1.745 5.267 -8.673 1.00 79.00 111 ASP A CA 1
ATOM 904 C C . ASP A 1 111 ? -1.200 5.605 -10.061 1.00 79.00 111 ASP A C 1
ATOM 906 O O . ASP A 1 111 ? 0.017 5.699 -10.243 1.00 79.00 111 ASP A O 1
ATOM 910 N N . GLU A 1 112 ? -2.097 5.756 -11.037 1.00 67.75 112 GLU A N 1
ATOM 911 C CA . GLU A 1 112 ? -1.769 6.017 -12.447 1.00 67.75 112 GLU A CA 1
ATOM 912 C C . GLU A 1 112 ? -0.933 4.915 -13.141 1.00 67.75 112 GLU A C 1
ATOM 914 O O . GLU A 1 112 ? -0.275 5.168 -14.150 1.00 67.75 112 GLU A O 1
ATOM 919 N N . ALA A 1 113 ? -0.971 3.678 -12.637 1.00 61.62 113 ALA A N 1
ATOM 920 C CA . ALA A 1 113 ? -0.197 2.552 -13.178 1.00 61.62 113 ALA A CA 1
ATOM 921 C C . ALA A 1 113 ? -0.651 2.108 -14.592 1.00 61.62 113 ALA A C 1
ATOM 923 O O . ALA A 1 113 ? 0.158 1.710 -15.431 1.00 61.62 113 ALA A O 1
ATOM 924 N N . HIS A 1 114 ? -1.934 2.281 -14.922 1.00 57.12 114 HIS A N 1
ATOM 925 C CA . HIS A 1 114 ? -2.537 1.927 -16.217 1.00 57.12 114 HIS A CA 1
ATOM 926 C C . HIS A 1 114 ? -2.141 2.865 -17.375 1.00 57.12 114 HIS A C 1
ATOM 928 O O . HIS A 1 114 ? -2.295 2.490 -18.541 1.00 57.12 114 HIS A O 1
ATOM 934 N N . HIS A 1 115 ? -1.603 4.065 -17.105 1.00 55.72 115 HIS A N 1
ATOM 935 C CA . HIS A 1 115 ? -1.039 4.916 -18.164 1.00 55.72 115 HIS A CA 1
ATOM 936 C C . HIS A 1 115 ? 0.129 4.214 -18.886 1.00 55.72 115 HIS A C 1
ATOM 938 O O . HIS A 1 115 ? 0.362 4.469 -20.072 1.00 55.72 115 HIS A O 1
ATOM 944 N N . PHE A 1 116 ? 0.782 3.262 -18.214 1.00 52.06 116 PHE A N 1
ATOM 945 C CA . PHE A 1 116 ? 2.006 2.610 -18.672 1.00 52.06 116 PHE A CA 1
ATOM 946 C C . PHE A 1 116 ? 1.823 1.147 -19.093 1.00 52.06 116 PHE A C 1
ATOM 948 O O . PHE A 1 116 ? 2.678 0.644 -19.810 1.00 52.06 116 PHE A O 1
ATOM 955 N N . ASN A 1 117 ? 0.679 0.509 -18.792 1.00 49.69 117 ASN A N 1
ATOM 956 C CA . ASN A 1 117 ? 0.271 -0.754 -19.425 1.00 49.69 117 ASN A CA 1
ATOM 957 C C . ASN A 1 117 ? 0.059 -0.511 -20.932 1.00 49.69 117 ASN A C 1
ATOM 959 O O . ASN A 1 117 ? -1.018 -0.119 -21.393 1.00 49.69 117 ASN A O 1
ATOM 963 N N . ALA A 1 118 ? 1.118 -0.623 -21.722 1.00 48.91 118 ALA A N 1
ATOM 964 C CA . ALA A 1 118 ? 1.068 -0.687 -23.172 1.00 48.91 118 ALA A CA 1
ATOM 965 C C . ALA A 1 118 ? 1.629 -2.048 -23.568 1.00 48.91 118 ALA A C 1
ATOM 967 O O . ALA A 1 118 ? 2.826 -2.208 -23.802 1.00 48.91 118 ALA A O 1
ATOM 968 N N . GLY A 1 119 ? 0.726 -3.027 -23.628 1.00 46.34 119 GLY A N 1
ATOM 969 C CA . GLY A 1 119 ? 1.028 -4.403 -23.960 1.00 46.34 119 GLY A CA 1
ATOM 970 C C . GLY A 1 119 ? 2.035 -4.574 -25.104 1.00 46.34 119 GLY A C 1
ATOM 971 O O . GLY A 1 119 ? 1.916 -4.037 -26.209 1.00 46.34 119 GLY A O 1
ATOM 972 N N . THR A 1 120 ? 3.015 -5.431 -24.820 1.00 43.25 120 THR A N 1
ATOM 973 C CA . THR A 1 120 ? 3.616 -6.363 -25.782 1.00 43.25 120 THR A CA 1
ATOM 974 C C . THR A 1 120 ? 4.417 -5.755 -26.949 1.00 43.25 120 THR A C 1
ATOM 976 O O . THR A 1 120 ? 4.115 -5.994 -28.119 1.00 43.25 120 THR A O 1
ATOM 979 N N . LYS A 1 121 ? 5.539 -5.063 -26.683 1.00 45.62 121 LYS A N 1
ATOM 980 C CA . LYS A 1 121 ? 6.516 -4.708 -27.747 1.00 45.62 121 LYS A CA 1
ATOM 981 C C . LYS A 1 121 ? 8.009 -4.869 -27.420 1.00 45.62 121 LYS A C 1
ATOM 983 O O . LYS A 1 121 ? 8.817 -4.185 -28.045 1.00 45.62 121 LYS A O 1
ATOM 988 N N . ALA A 1 122 ? 8.436 -5.785 -26.545 1.00 49.09 122 ALA A N 1
ATOM 989 C CA . ALA A 1 122 ? 9.884 -5.977 -26.315 1.00 49.09 122 ALA A CA 1
ATOM 990 C C . ALA A 1 122 ? 10.423 -7.408 -26.454 1.00 49.09 122 ALA A C 1
ATOM 992 O O . ALA A 1 122 ? 11.313 -7.832 -25.720 1.00 49.09 122 ALA A O 1
ATOM 993 N N . LYS A 1 123 ? 10.014 -8.135 -27.499 1.00 43.56 123 LYS A N 1
ATOM 994 C CA . LYS A 1 123 ? 10.930 -9.146 -28.052 1.00 43.56 123 LYS A CA 1
ATOM 995 C C . LYS A 1 123 ? 11.988 -8.433 -28.902 1.00 43.56 123 LYS A C 1
ATOM 997 O O . LYS A 1 123 ? 11.726 -8.096 -30.050 1.00 43.56 123 LYS A O 1
ATOM 1002 N N . GLY A 1 124 ? 13.170 -8.195 -28.321 1.00 54.22 124 GLY A N 1
ATOM 1003 C CA . GLY A 1 124 ? 14.379 -7.780 -29.055 1.00 54.22 124 GLY A CA 1
ATOM 1004 C C . GLY A 1 124 ? 14.852 -6.329 -28.886 1.00 54.22 124 GLY A C 1
ATOM 1005 O O . GLY A 1 124 ? 15.632 -5.869 -29.716 1.00 54.22 124 GLY A O 1
ATOM 1006 N N . LYS A 1 125 ? 14.410 -5.595 -27.856 1.00 57.66 125 LYS A N 1
ATOM 1007 C CA . LYS A 1 125 ? 14.815 -4.191 -27.637 1.00 57.66 125 LYS A CA 1
ATOM 1008 C C . LYS A 1 125 ? 15.990 -4.050 -26.664 1.00 57.66 125 LYS A C 1
ATOM 1010 O O . LYS A 1 125 ? 16.289 -4.955 -25.889 1.00 57.66 125 LYS A O 1
ATOM 1015 N N . ALA A 1 126 ? 16.688 -2.917 -26.752 1.00 61.41 126 ALA A N 1
ATOM 1016 C CA . ALA A 1 126 ? 17.869 -2.631 -25.943 1.00 61.41 126 ALA A CA 1
ATOM 1017 C C . ALA A 1 126 ? 17.521 -2.567 -24.446 1.00 61.41 126 ALA A C 1
ATOM 1019 O O . ALA A 1 126 ? 16.508 -1.978 -24.072 1.00 61.41 126 ALA A O 1
ATOM 1020 N N . LYS A 1 127 ? 18.407 -3.106 -23.596 1.00 61.16 127 LYS A N 1
ATOM 1021 C CA . LYS A 1 127 ? 18.255 -3.130 -22.127 1.00 61.16 127 LYS A CA 1
ATOM 1022 C C . LYS A 1 127 ? 18.081 -1.746 -21.477 1.00 61.16 127 LYS A C 1
ATOM 1024 O O . LYS A 1 127 ? 17.665 -1.682 -20.333 1.00 61.16 127 LYS A O 1
ATOM 1029 N N . ASN A 1 128 ? 18.383 -0.664 -22.196 1.00 63.12 128 ASN A N 1
ATOM 1030 C CA . ASN A 1 128 ? 18.339 0.714 -21.694 1.00 63.12 128 ASN A CA 1
ATOM 1031 C C . ASN A 1 128 ? 17.127 1.501 -22.236 1.00 63.12 128 ASN A C 1
ATOM 1033 O O . ASN A 1 128 ? 17.186 2.722 -22.343 1.00 63.12 128 ASN A O 1
ATOM 1037 N N . SER A 1 129 ? 16.086 0.815 -22.712 1.00 67.69 129 SER A N 1
ATOM 1038 C CA . SER A 1 129 ? 14.877 1.463 -23.232 1.00 67.69 129 SER A CA 1
ATOM 1039 C C . SER A 1 129 ? 13.794 1.526 -22.159 1.00 67.69 129 SER A C 1
ATOM 1041 O O . SER A 1 129 ? 13.646 0.582 -21.390 1.00 67.69 129 SER A O 1
ATOM 1043 N N . THR A 1 130 ? 13.003 2.600 -22.150 1.00 64.69 130 THR A N 1
ATOM 1044 C CA . THR A 1 130 ? 11.873 2.785 -21.221 1.00 64.69 130 THR A CA 1
ATOM 1045 C C . THR A 1 130 ? 10.883 1.615 -21.276 1.00 64.69 130 THR A C 1
ATOM 1047 O O . THR A 1 130 ? 10.461 1.128 -20.240 1.00 64.69 130 THR A O 1
ATOM 1050 N N . GLU A 1 131 ? 10.613 1.062 -22.463 1.00 65.25 131 GLU A N 1
ATOM 1051 C CA . GLU A 1 131 ? 9.758 -0.131 -22.621 1.00 65.25 131 GLU A CA 1
ATOM 1052 C C . GLU A 1 131 ? 10.360 -1.405 -21.988 1.00 65.25 131 GLU A C 1
ATOM 1054 O O . GLU A 1 131 ? 9.633 -2.318 -21.605 1.00 65.25 131 GLU A O 1
ATOM 1059 N N . TYR A 1 132 ? 11.693 -1.518 -21.910 1.00 67.31 132 TYR A N 1
ATOM 1060 C CA . TYR A 1 132 ? 12.343 -2.635 -21.215 1.00 67.31 132 TYR A CA 1
ATOM 1061 C C . TYR A 1 132 ? 12.228 -2.469 -19.695 1.00 67.31 132 TYR A C 1
ATOM 1063 O O . TYR A 1 132 ? 11.975 -3.446 -18.991 1.00 67.31 132 TYR A O 1
ATOM 1071 N N . GLU A 1 133 ? 12.381 -1.243 -19.194 1.00 65.56 133 GLU A N 1
ATOM 1072 C CA . GLU A 1 133 ? 12.148 -0.919 -17.782 1.00 65.56 133 GLU A CA 1
ATOM 1073 C C . GLU A 1 133 ? 10.690 -1.192 -17.391 1.00 65.56 133 GLU A C 1
ATOM 1075 O O . GLU A 1 133 ? 10.460 -1.805 -16.348 1.00 65.56 133 GLU A O 1
ATOM 1080 N N . GLU A 1 134 ? 9.735 -0.858 -18.269 1.00 67.81 134 GLU A N 1
ATOM 1081 C CA . GLU A 1 134 ? 8.305 -1.148 -18.105 1.00 67.81 134 GLU A CA 1
ATOM 1082 C C . GLU A 1 134 ? 8.029 -2.632 -17.862 1.00 67.81 134 GLU A C 1
ATOM 1084 O O . GLU A 1 134 ? 7.544 -3.021 -16.800 1.00 67.81 134 GLU A O 1
ATOM 1089 N N . LEU A 1 135 ? 8.488 -3.486 -18.775 1.00 70.00 135 LEU A N 1
ATOM 1090 C CA . LEU A 1 135 ? 8.353 -4.938 -18.635 1.00 70.00 135 LEU A CA 1
ATOM 1091 C C . LEU A 1 135 ? 9.030 -5.499 -17.384 1.00 70.00 135 LEU A C 1
ATOM 1093 O O . LEU A 1 135 ? 8.636 -6.544 -16.862 1.00 70.00 135 LEU A O 1
ATOM 1097 N N . THR A 1 136 ? 10.101 -4.855 -16.927 1.00 74.50 136 THR A N 1
ATOM 1098 C CA . THR A 1 136 ? 10.871 -5.357 -15.792 1.00 74.50 136 THR A CA 1
ATOM 1099 C C . THR A 1 136 ? 10.117 -5.121 -14.481 1.00 74.50 136 THR A C 1
ATOM 1101 O O . THR A 1 136 ? 10.061 -6.018 -13.628 1.00 74.50 136 THR A O 1
ATOM 1104 N N . TRP A 1 137 ? 9.483 -3.957 -14.318 1.00 78.81 137 TRP A N 1
ATOM 1105 C CA . TRP A 1 137 ? 8.666 -3.719 -13.136 1.00 78.81 137 TRP A CA 1
ATOM 1106 C C . TRP A 1 137 ? 7.294 -4.394 -13.206 1.00 78.81 137 TRP A C 1
ATOM 1108 O O . TRP A 1 137 ? 6.845 -4.888 -12.173 1.00 78.81 137 TRP A O 1
ATOM 1118 N N . GLU A 1 138 ? 6.670 -4.520 -14.383 1.00 80.69 138 GLU A N 1
ATOM 1119 C CA . GLU A 1 138 ? 5.433 -5.303 -14.560 1.00 80.69 138 GLU A CA 1
ATOM 1120 C C . GLU A 1 138 ? 5.645 -6.732 -14.055 1.00 80.69 138 GLU A C 1
ATOM 1122 O O . GLU A 1 138 ? 4.931 -7.218 -13.177 1.00 80.69 138 GLU A O 1
ATOM 1127 N N . ARG A 1 139 ? 6.743 -7.361 -14.492 1.00 83.75 139 ARG A N 1
ATOM 1128 C CA . ARG A 1 139 ? 7.147 -8.685 -14.014 1.00 83.75 139 ARG A CA 1
ATOM 1129 C C . ARG A 1 139 ? 7.402 -8.723 -12.508 1.00 83.75 139 ARG A C 1
ATOM 1131 O O . ARG A 1 139 ? 7.223 -9.758 -11.875 1.00 83.75 139 ARG A O 1
ATOM 1138 N N . THR A 1 140 ? 7.840 -7.616 -11.915 1.00 87.25 140 THR A N 1
ATOM 1139 C CA . THR A 1 140 ? 8.019 -7.531 -10.459 1.00 87.25 140 THR A CA 1
ATOM 1140 C C . THR A 1 140 ? 6.676 -7.576 -9.749 1.00 87.25 140 THR A C 1
ATOM 1142 O O . THR A 1 140 ? 6.525 -8.360 -8.818 1.00 87.25 140 THR A O 1
ATOM 1145 N N . ILE A 1 141 ? 5.687 -6.816 -10.221 1.00 88.31 141 ILE A N 1
ATOM 1146 C CA . ILE A 1 141 ? 4.318 -6.851 -9.693 1.00 88.31 141 ILE A CA 1
ATOM 1147 C C . ILE A 1 141 ? 3.720 -8.253 -9.848 1.00 88.31 141 ILE A C 1
ATOM 1149 O O . ILE A 1 141 ? 3.220 -8.810 -8.871 1.00 88.31 141 ILE A O 1
ATOM 1153 N N . GLU A 1 142 ? 3.841 -8.866 -11.029 1.00 88.38 142 GLU A N 1
ATOM 1154 C CA . GLU A 1 142 ? 3.403 -10.247 -11.268 1.00 88.38 142 GLU A CA 1
ATOM 1155 C C . GLU A 1 142 ? 4.063 -11.229 -10.292 1.00 88.38 142 GLU A C 1
ATOM 1157 O O . GLU A 1 142 ? 3.380 -12.048 -9.676 1.00 88.38 142 GLU A O 1
ATOM 1162 N N . ASN A 1 143 ? 5.381 -11.120 -10.093 1.00 89.12 143 ASN A N 1
ATOM 1163 C CA . ASN A 1 143 ? 6.106 -11.964 -9.149 1.00 89.12 143 ASN A CA 1
ATOM 1164 C C . ASN A 1 143 ? 5.611 -11.761 -7.712 1.00 89.12 143 ASN A C 1
ATOM 1166 O O . ASN A 1 143 ? 5.466 -12.746 -6.993 1.00 89.12 143 ASN A O 1
ATOM 1170 N N . MET A 1 144 ? 5.346 -10.522 -7.281 1.00 90.69 144 MET A N 1
ATOM 1171 C CA . MET A 1 144 ? 4.808 -10.231 -5.946 1.00 90.69 144 MET A CA 1
ATOM 1172 C C . MET A 1 144 ? 3.417 -10.844 -5.758 1.00 90.69 144 MET A C 1
ATOM 1174 O O . MET A 1 144 ? 3.152 -11.480 -4.738 1.00 90.69 144 MET A O 1
ATOM 1178 N N . LEU A 1 145 ? 2.537 -10.702 -6.752 1.00 91.44 145 LEU A N 1
ATOM 1179 C CA . LEU A 1 145 ? 1.200 -11.297 -6.733 1.00 91.44 145 LEU A CA 1
ATOM 1180 C C . LEU A 1 145 ? 1.262 -12.828 -6.720 1.00 91.44 145 LEU A C 1
ATOM 1182 O O . LEU A 1 145 ? 0.493 -13.465 -6.010 1.00 91.44 145 LEU A O 1
ATOM 1186 N N . ALA A 1 146 ? 2.216 -13.423 -7.435 1.00 91.69 146 ALA A N 1
ATOM 1187 C CA . ALA A 1 146 ? 2.403 -14.869 -7.473 1.00 91.69 146 ALA A CA 1
ATOM 1188 C C . ALA A 1 146 ? 2.921 -15.469 -6.153 1.00 91.69 146 ALA A C 1
ATOM 1190 O O . ALA A 1 146 ? 2.854 -16.687 -5.989 1.00 91.69 146 ALA A O 1
ATOM 1191 N N . GLN A 1 147 ? 3.424 -14.659 -5.208 1.00 93.38 147 GLN A N 1
ATOM 1192 C CA . GLN A 1 147 ? 3.907 -15.185 -3.924 1.00 93.38 147 GLN A CA 1
ATOM 1193 C C . GLN A 1 147 ? 2.781 -15.762 -3.064 1.00 93.38 147 GLN A C 1
ATOM 1195 O O . GLN A 1 147 ? 3.020 -16.721 -2.330 1.00 93.38 147 GLN A O 1
ATOM 1200 N N . ARG A 1 148 ? 1.559 -15.215 -3.161 1.00 93.00 148 ARG A N 1
ATOM 1201 C CA . ARG A 1 148 ? 0.394 -15.724 -2.430 1.00 93.00 148 ARG A CA 1
ATOM 1202 C C . ARG A 1 148 ? -0.917 -15.501 -3.190 1.00 93.00 148 ARG A C 1
ATOM 1204 O O . ARG A 1 148 ? -1.135 -14.420 -3.730 1.00 93.00 148 ARG A O 1
ATOM 1211 N N . PRO A 1 149 ? -1.857 -16.464 -3.157 1.00 92.06 149 PRO A N 1
ATOM 1212 C CA . PRO A 1 149 ? -3.142 -16.346 -3.853 1.00 92.06 149 PRO A CA 1
ATOM 1213 C C . PRO A 1 149 ? -4.071 -15.277 -3.259 1.00 92.06 149 PRO A C 1
ATOM 1215 O O . PRO A 1 149 ? -5.046 -14.880 -3.898 1.00 92.06 149 PRO A O 1
ATOM 1218 N N . ASP A 1 150 ? -3.811 -14.825 -2.032 1.00 93.44 150 ASP A N 1
ATOM 1219 C CA . ASP A 1 150 ? -4.527 -13.742 -1.363 1.00 93.44 150 ASP A CA 1
ATOM 1220 C C . ASP A 1 150 ? -3.872 -12.369 -1.582 1.00 93.44 150 ASP A C 1
ATOM 1222 O O . ASP A 1 150 ? -4.454 -11.370 -1.171 1.00 93.44 150 ASP A O 1
ATOM 1226 N N . ASN A 1 151 ? -2.750 -12.258 -2.299 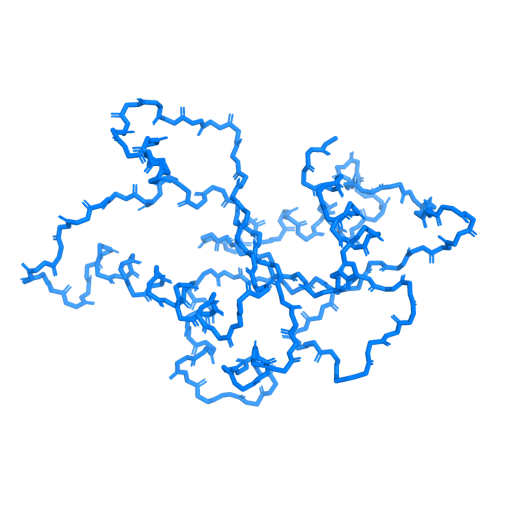1.00 93.88 151 ASN A N 1
ATOM 1227 C CA . ASN A 1 151 ? -2.236 -10.950 -2.699 1.00 93.88 151 ASN A CA 1
ATOM 1228 C C . ASN A 1 151 ? -3.193 -10.278 -3.696 1.00 93.88 151 ASN A C 1
ATOM 1230 O O . ASN A 1 151 ? -3.853 -10.933 -4.513 1.00 93.88 151 ASN A O 1
ATOM 1234 N N . ARG A 1 152 ? -3.314 -8.952 -3.611 1.00 94.25 152 ARG A N 1
ATOM 1235 C CA . ARG A 1 152 ? -4.225 -8.162 -4.455 1.00 94.25 152 ARG A CA 1
ATOM 1236 C C . ARG A 1 152 ? -3.491 -6.986 -5.078 1.00 94.25 152 ARG A C 1
ATOM 1238 O O . ARG A 1 152 ? -2.653 -6.378 -4.424 1.00 94.25 152 ARG A O 1
ATOM 1245 N N . LEU A 1 153 ? -3.852 -6.644 -6.310 1.00 93.00 153 LEU A N 1
ATOM 1246 C CA . LEU A 1 153 ? -3.479 -5.391 -6.960 1.00 93.00 153 LEU A CA 1
ATOM 1247 C C . LEU A 1 153 ? -4.746 -4.579 -7.211 1.00 93.00 153 LEU A C 1
ATOM 1249 O O . LEU A 1 153 ? -5.722 -5.100 -7.748 1.00 93.00 153 LEU A O 1
ATOM 1253 N N . LEU A 1 154 ? -4.717 -3.313 -6.814 1.00 91.56 154 LEU A N 1
ATOM 1254 C CA . LEU A 1 154 ? -5.758 -2.336 -7.091 1.00 91.56 154 LEU A CA 1
ATOM 1255 C C . LEU A 1 154 ? -5.123 -1.107 -7.727 1.00 91.56 154 LEU A C 1
ATOM 1257 O O . LEU A 1 154 ? -4.266 -0.463 -7.122 1.00 91.56 154 LEU A O 1
ATOM 1261 N N . GLU A 1 155 ? -5.568 -0.776 -8.930 1.00 86.81 155 GLU A N 1
ATOM 1262 C CA . GLU A 1 155 ? -5.097 0.391 -9.667 1.00 86.81 155 GLU A CA 1
ATOM 1263 C C . GLU A 1 155 ? -6.150 1.500 -9.609 1.00 86.81 155 GLU A C 1
ATOM 1265 O O . GLU A 1 155 ? -7.335 1.282 -9.873 1.00 86.81 155 GLU A O 1
ATOM 1270 N N . PHE A 1 156 ? -5.713 2.700 -9.240 1.00 83.12 156 PHE A N 1
ATOM 1271 C CA . PHE A 1 156 ? -6.541 3.892 -9.156 1.00 83.12 156 PHE A CA 1
ATOM 1272 C C . PHE A 1 156 ? -6.119 4.884 -10.231 1.00 83.12 156 PHE A C 1
ATOM 1274 O O . PHE A 1 156 ? -4.935 5.140 -10.441 1.00 83.12 156 PHE A O 1
ATOM 1281 N N . THR A 1 157 ? -7.113 5.478 -10.885 1.00 73.38 157 THR A N 1
ATOM 1282 C CA . THR A 1 157 ? -6.895 6.565 -11.830 1.00 73.38 157 THR A CA 1
ATOM 1283 C C . THR A 1 157 ? -8.060 7.527 -11.872 1.00 73.38 157 THR A C 1
ATOM 1285 O O . THR A 1 157 ? -9.217 7.139 -11.697 1.00 73.38 157 THR A O 1
ATOM 1288 N N . ALA A 1 158 ? -7.752 8.796 -12.132 1.00 66.12 158 ALA A N 1
ATOM 1289 C CA . ALA A 1 158 ? -8.760 9.792 -12.459 1.00 66.12 158 ALA A CA 1
ATOM 1290 C C . ALA A 1 158 ? -9.247 9.685 -13.919 1.00 66.12 158 ALA A C 1
ATOM 1292 O O . ALA A 1 158 ? -10.333 10.172 -14.233 1.00 66.12 158 ALA A O 1
ATOM 1293 N N . THR A 1 159 ? -8.461 9.068 -14.809 1.00 55.28 159 THR A N 1
ATOM 1294 C CA . THR A 1 159 ? -8.711 9.021 -16.254 1.00 55.28 159 THR A CA 1
ATOM 1295 C C . THR A 1 159 ? -8.409 7.640 -16.824 1.00 55.28 159 THR A C 1
ATOM 1297 O O . THR A 1 159 ? -7.254 7.229 -16.908 1.00 55.28 159 THR A O 1
ATOM 1300 N N . ILE A 1 160 ? -9.444 6.946 -17.292 1.00 54.50 160 ILE A N 1
ATOM 1301 C CA . ILE A 1 160 ? -9.281 5.739 -18.106 1.00 54.50 160 ILE A CA 1
ATOM 1302 C C . ILE A 1 160 ? -9.199 6.174 -19.571 1.00 54.50 160 ILE A C 1
ATOM 1304 O O . ILE A 1 160 ? -10.166 6.719 -20.107 1.00 54.50 160 ILE A O 1
ATOM 1308 N N . ASP A 1 161 ? -8.066 5.926 -20.228 1.00 50.28 161 ASP A N 1
ATOM 1309 C CA . ASP A 1 161 ? -7.981 6.027 -21.686 1.00 50.28 161 ASP A CA 1
ATOM 1310 C C . ASP A 1 161 ? -8.657 4.795 -22.311 1.00 50.28 161 ASP A C 1
ATOM 1312 O O . ASP A 1 161 ? -8.049 3.744 -22.521 1.00 50.28 161 ASP A O 1
ATOM 1316 N N . LEU A 1 162 ? -9.959 4.923 -22.581 1.00 53.06 162 LEU A N 1
ATOM 1317 C CA . LEU A 1 162 ? -10.804 3.881 -23.180 1.00 53.06 162 LEU A CA 1
ATOM 1318 C C . LEU A 1 162 ? -10.375 3.498 -24.616 1.00 53.06 162 LEU A C 1
ATOM 1320 O O . LEU A 1 162 ? -10.984 2.616 -25.223 1.00 53.06 162 LEU A O 1
ATOM 1324 N N . GLY A 1 163 ? -9.347 4.148 -25.178 1.00 49.59 163 GLY A N 1
ATOM 1325 C CA . GLY A 1 163 ? -8.761 3.821 -26.477 1.00 49.59 163 GLY A CA 1
ATOM 1326 C C . GLY A 1 163 ? -7.849 2.586 -26.481 1.00 49.59 163 GLY A C 1
ATOM 1327 O O . GLY A 1 163 ? -7.586 2.037 -27.556 1.00 49.59 163 GLY A O 1
ATOM 1328 N N . LYS A 1 164 ? -7.384 2.105 -25.316 1.00 47.41 164 LYS A N 1
ATOM 1329 C CA . LYS A 1 164 ? -6.600 0.861 -25.207 1.00 47.41 164 LYS A CA 1
ATOM 1330 C C . LYS A 1 164 ? -7.533 -0.346 -25.064 1.00 47.41 164 LYS A C 1
ATOM 1332 O O . LYS A 1 164 ? -8.247 -0.507 -24.083 1.00 47.41 164 LYS A O 1
ATOM 1337 N N . LYS A 1 165 ? -7.510 -1.222 -26.068 1.00 43.56 165 LYS A N 1
ATOM 1338 C CA . LYS A 1 165 ? -8.386 -2.395 -26.267 1.00 43.56 165 LYS A CA 1
ATOM 1339 C C . LYS A 1 165 ? -8.232 -3.541 -25.242 1.00 43.56 165 LYS A C 1
ATOM 1341 O O . LYS A 1 165 ? -8.719 -4.633 -25.509 1.00 43.56 165 LYS A O 1
ATOM 1346 N N . GLU A 1 166 ? -7.571 -3.323 -24.106 1.00 52.19 166 GLU A N 1
ATOM 1347 C CA . GLU A 1 166 ? -7.195 -4.376 -23.141 1.00 52.19 166 GLU A CA 1
ATOM 1348 C C . GLU A 1 166 ? -8.124 -4.465 -21.915 1.00 52.19 166 GLU A C 1
ATOM 1350 O O . GLU A 1 166 ? -7.959 -5.338 -21.074 1.00 52.19 166 GLU A O 1
ATOM 1355 N N . ILE A 1 167 ? -9.162 -3.628 -21.836 1.00 47.88 167 ILE A N 1
ATOM 1356 C CA . ILE A 1 167 ? -10.102 -3.574 -20.696 1.00 47.88 167 ILE A CA 1
ATOM 1357 C C . ILE A 1 167 ? -11.158 -4.697 -20.665 1.00 47.88 167 ILE A C 1
ATOM 1359 O O . ILE A 1 167 ? -12.021 -4.699 -19.790 1.00 47.88 167 ILE A O 1
ATOM 1363 N N . TRP A 1 168 ? -11.102 -5.668 -21.580 1.00 40.56 168 TRP A N 1
ATOM 1364 C CA . TRP A 1 168 ? -12.051 -6.786 -21.632 1.00 40.56 168 TRP A CA 1
ATOM 1365 C C . TRP A 1 168 ? -11.313 -8.122 -21.524 1.00 40.56 168 TRP A C 1
ATOM 1367 O O . TRP A 1 168 ? -11.113 -8.813 -22.520 1.00 40.56 168 TRP A O 1
ATOM 1377 N N . ALA A 1 169 ? -10.905 -8.497 -20.313 1.00 39.88 169 ALA A N 1
ATOM 1378 C CA . ALA A 1 169 ? -10.677 -9.906 -20.019 1.00 39.88 169 ALA A CA 1
ATOM 1379 C C . ALA A 1 169 ? -12.047 -10.538 -19.731 1.00 39.88 169 ALA A C 1
ATOM 1381 O O . ALA A 1 169 ? -12.600 -10.378 -18.643 1.00 39.88 169 ALA A O 1
ATOM 1382 N N . GLU A 1 170 ? -12.627 -11.197 -20.737 1.00 38.81 170 GLU A N 1
ATOM 1383 C CA . GLU A 1 170 ? -13.728 -12.136 -20.521 1.00 38.81 170 GLU A CA 1
ATOM 1384 C C . GLU A 1 170 ? -13.242 -13.214 -19.543 1.00 38.81 170 GLU A C 1
ATOM 1386 O O . GLU A 1 170 ? -12.264 -13.919 -19.801 1.00 38.81 170 GLU A O 1
ATOM 1391 N N . VAL A 1 171 ? -13.897 -13.295 -18.387 1.00 35.12 171 VAL A N 1
ATOM 1392 C CA . VAL A 1 171 ? -13.711 -14.396 -17.439 1.00 35.12 171 VAL A CA 1
ATOM 1393 C C . VAL A 1 171 ? -14.278 -15.666 -18.097 1.00 35.12 171 VAL A C 1
ATOM 1395 O O . VAL A 1 171 ? -15.402 -15.591 -18.601 1.00 35.12 171 VAL A O 1
ATOM 1398 N N . PRO A 1 172 ? -13.540 -16.794 -18.131 1.00 39.38 172 PRO A N 1
ATOM 1399 C CA . PRO A 1 172 ? -14.059 -18.072 -18.622 1.00 39.38 172 PRO A CA 1
ATOM 1400 C C . PRO A 1 172 ? -15.273 -18.580 -17.838 1.00 39.38 172 PRO A C 1
ATOM 1402 O O . PRO A 1 172 ? -15.313 -18.365 -16.603 1.00 39.38 172 PRO A O 1
#

Organism: Serratia rubidaea (NCBI:txid61652)

Sequence (172 aa):
MVMAGTILYLFKEYGYQNFIFFVHTDAIIQKTRENLLNPQSPKYLFSQELEIDGEKITIASVETFPSVPECNTIYLKLSTIHKMHDELNSYRENSITYEDLKEIPIVLLGDEAHHFNAGTKAKGKAKNSTEYEELTWERTIENMLAQRPDNRLLEFTATIDLGKKEIWAEVP

Foldseek 3Di:
DPVLVVLVCCCPVVVAQAEEEEEADVVVLVVVCCQDPPQPDPNPPAHPQHDDPNHTAAEAEAQDDDPDDDPRYHYYYYDYLVRLLCLAVDDDPSHDYLVSLLNHAYEYEYEPLVVLPPDDDDPPDDCPDPVVVSVSSVVVVVSSCVSDVRHYYDYDYPDDPPVDPPPDPDDD